Protein AF-A0A4V2ABH5-F1 (afdb_monomer_lite)

Structure (mmCIF, N/CA/C/O backbone):
data_AF-A0A4V2ABH5-F1
#
_entry.id   AF-A0A4V2ABH5-F1
#
loop_
_atom_site.group_PDB
_atom_site.id
_atom_site.type_symbol
_atom_site.label_atom_id
_atom_site.label_alt_id
_atom_site.label_comp_id
_atom_site.label_asym_id
_atom_site.label_entity_id
_atom_site.label_seq_id
_atom_site.pdbx_PDB_ins_code
_atom_site.Cartn_x
_atom_site.Cartn_y
_atom_site.Cartn_z
_atom_site.occupancy
_atom_site.B_iso_or_equiv
_atom_site.auth_seq_id
_atom_site.auth_comp_id
_atom_site.auth_asym_id
_atom_site.auth_atom_id
_atom_site.pdbx_PDB_model_num
ATOM 1 N N . MET A 1 1 ? 41.047 -6.652 46.663 1.00 41.50 1 MET A N 1
ATOM 2 C CA . MET A 1 1 ? 40.144 -7.483 45.840 1.00 41.50 1 MET A CA 1
ATOM 3 C C . MET A 1 1 ? 39.268 -6.539 45.040 1.00 41.50 1 MET A C 1
ATOM 5 O O . MET A 1 1 ? 38.632 -5.677 45.630 1.00 41.50 1 MET A O 1
ATOM 9 N N . ALA A 1 2 ? 39.381 -6.611 43.718 1.00 43.19 2 ALA A N 1
ATOM 10 C CA . ALA A 1 2 ? 38.726 -5.725 42.766 1.00 43.19 2 ALA A CA 1
ATOM 11 C C . ALA A 1 2 ? 37.363 -6.298 42.366 1.00 43.19 2 ALA A C 1
ATOM 13 O O . ALA A 1 2 ? 37.270 -7.494 42.096 1.00 43.19 2 ALA A O 1
ATOM 14 N N . THR A 1 3 ? 36.343 -5.446 42.264 1.00 50.50 3 THR A N 1
ATOM 15 C CA . THR A 1 3 ? 35.094 -5.802 41.578 1.00 50.50 3 THR A CA 1
ATOM 16 C C . THR A 1 3 ? 34.633 -4.604 40.761 1.00 50.50 3 THR A C 1
ATOM 18 O O . THR A 1 3 ? 34.037 -3.660 41.274 1.00 50.50 3 THR A O 1
ATOM 21 N N . SER A 1 4 ? 34.992 -4.628 39.480 1.00 47.50 4 SER A N 1
ATOM 22 C CA . SER A 1 4 ? 34.529 -3.702 38.453 1.00 47.50 4 SER A CA 1
ATOM 23 C C . SER A 1 4 ? 33.096 -4.063 38.062 1.00 47.50 4 SER A C 1
ATOM 25 O O . SER A 1 4 ? 32.851 -5.162 37.570 1.00 47.50 4 SER A O 1
ATOM 27 N N . ILE A 1 5 ? 32.151 -3.143 38.255 1.00 58.81 5 ILE A N 1
ATOM 28 C CA . ILE A 1 5 ? 30.788 -3.263 37.727 1.00 58.81 5 ILE A CA 1
ATOM 29 C C . ILE A 1 5 ? 30.754 -2.539 36.376 1.00 58.81 5 ILE A C 1
ATOM 31 O O . ILE A 1 5 ? 30.756 -1.312 36.308 1.00 58.81 5 ILE A O 1
ATOM 35 N N . LEU A 1 6 ? 30.761 -3.318 35.293 1.00 52.69 6 LEU A N 1
ATOM 36 C CA . LEU A 1 6 ? 30.513 -2.864 33.924 1.00 52.69 6 LEU A CA 1
ATOM 37 C C . LEU A 1 6 ? 28.999 -2.715 33.718 1.00 52.69 6 LEU A C 1
ATOM 39 O O . LEU A 1 6 ? 28.302 -3.695 33.469 1.00 52.69 6 LEU A O 1
ATOM 43 N N . LEU A 1 7 ? 28.484 -1.488 33.805 1.00 57.12 7 LEU A N 1
ATOM 44 C CA . LEU A 1 7 ? 27.141 -1.157 33.325 1.00 57.12 7 LEU A CA 1
ATOM 45 C C . LEU A 1 7 ? 27.229 -0.791 31.839 1.00 57.12 7 LEU A C 1
ATOM 47 O O . LEU A 1 7 ? 27.512 0.349 31.478 1.00 57.12 7 LEU A O 1
ATOM 51 N N . LEU A 1 8 ? 26.985 -1.775 30.970 1.00 53.16 8 LEU A N 1
ATOM 52 C CA . LEU A 1 8 ? 26.671 -1.527 29.564 1.00 53.16 8 LEU A CA 1
ATOM 53 C C . LEU A 1 8 ? 25.242 -0.976 29.460 1.00 53.16 8 LEU A C 1
ATOM 55 O O . LEU A 1 8 ? 24.281 -1.729 29.321 1.00 53.16 8 LEU A O 1
ATOM 59 N N . ALA A 1 9 ? 25.099 0.347 29.498 1.00 62.03 9 ALA A N 1
ATOM 60 C CA . ALA A 1 9 ? 23.898 1.015 29.012 1.00 62.03 9 ALA A CA 1
ATOM 61 C C . ALA A 1 9 ? 24.063 1.277 27.507 1.00 62.03 9 ALA A C 1
ATOM 63 O O . ALA A 1 9 ? 24.641 2.276 27.083 1.00 62.03 9 ALA A O 1
ATOM 64 N N . GLY A 1 10 ? 23.589 0.338 26.688 1.00 46.47 10 GLY A N 1
ATOM 65 C CA . GLY A 1 10 ? 23.446 0.545 25.252 1.00 46.47 10 GLY A CA 1
ATOM 66 C C . GLY A 1 10 ? 22.292 1.504 24.976 1.00 46.47 10 GLY A C 1
ATOM 67 O O . GLY A 1 10 ? 21.137 1.086 24.953 1.00 46.47 10 GLY A O 1
ATOM 68 N N . CYS A 1 11 ? 22.590 2.780 24.733 1.00 57.88 11 CYS A N 1
ATOM 69 C CA . CYS A 1 11 ? 21.640 3.674 24.079 1.00 57.88 11 CYS A CA 1
ATOM 70 C C . CYS A 1 11 ? 21.521 3.242 22.616 1.00 57.88 11 CYS A C 1
ATOM 72 O O . CYS A 1 11 ? 22.323 3.612 21.760 1.00 57.88 11 CYS A O 1
ATOM 74 N N . GLN A 1 12 ? 20.529 2.391 22.362 1.00 50.00 12 GLN A N 1
ATOM 75 C CA . GLN A 1 12 ? 20.084 2.023 21.028 1.00 50.00 12 GLN A CA 1
ATOM 76 C C . GLN A 1 12 ? 19.768 3.309 20.262 1.00 50.00 12 GLN A C 1
ATOM 78 O O . GLN A 1 12 ? 18.974 4.140 20.700 1.00 50.00 12 GLN A O 1
ATOM 83 N N . HIS A 1 13 ? 20.444 3.455 19.130 1.00 45.56 13 HIS A N 1
ATOM 84 C CA . HIS A 1 13 ? 20.274 4.489 18.126 1.00 45.56 13 HIS A CA 1
ATOM 85 C C . HIS A 1 13 ? 18.781 4.650 17.783 1.00 45.56 13 HIS A C 1
ATOM 87 O O . HIS A 1 13 ? 18.236 3.924 16.952 1.00 45.56 13 HIS A O 1
ATOM 93 N N . ILE A 1 14 ? 18.098 5.612 18.404 1.00 49.91 14 ILE A N 1
ATOM 94 C CA . ILE A 1 14 ? 16.804 6.073 17.908 1.00 49.91 14 ILE A CA 1
ATOM 95 C C . ILE A 1 14 ? 17.136 6.880 16.654 1.00 49.91 14 ILE A C 1
ATOM 97 O O . ILE A 1 14 ? 17.452 8.064 16.727 1.00 49.91 14 ILE A O 1
ATOM 101 N N . SER A 1 15 ? 17.132 6.226 15.490 1.00 44.00 15 SER A N 1
ATOM 102 C CA . SER A 1 15 ? 17.014 6.947 14.226 1.00 44.00 15 SER A CA 1
ATOM 103 C C . SER A 1 15 ? 15.616 7.545 14.194 1.00 44.00 15 SER A C 1
ATOM 105 O O . SER A 1 15 ? 14.673 6.942 13.685 1.00 44.00 15 SER A O 1
ATOM 107 N N . THR A 1 16 ? 15.467 8.746 14.744 1.00 48.97 16 THR A N 1
ATOM 108 C CA . THR A 1 16 ? 14.417 9.645 14.296 1.00 48.97 16 THR A CA 1
ATOM 109 C C . THR A 1 16 ? 14.758 9.988 12.851 1.00 48.97 16 THR A C 1
ATOM 111 O O . THR A 1 16 ? 15.432 10.970 12.556 1.00 48.97 16 THR A O 1
ATOM 114 N N . ARG A 1 17 ? 14.314 9.143 11.912 1.00 43.50 17 ARG A N 1
ATOM 115 C CA . ARG A 1 17 ? 14.115 9.577 10.531 1.00 43.50 17 ARG A CA 1
ATOM 116 C C . ARG A 1 17 ? 13.013 10.630 10.620 1.00 43.50 17 ARG A C 1
ATOM 118 O O . ARG A 1 17 ? 11.829 10.334 10.497 1.00 43.50 17 ARG A O 1
ATOM 125 N N . THR A 1 18 ? 13.399 11.857 10.950 1.00 47.91 18 THR A N 1
ATOM 126 C CA . THR A 1 18 ? 12.578 13.029 10.717 1.00 47.91 18 THR A CA 1
ATOM 127 C C . THR A 1 18 ? 12.469 13.104 9.207 1.00 47.91 18 THR A C 1
ATOM 129 O O . THR A 1 18 ? 13.369 13.558 8.504 1.00 47.91 18 THR A O 1
ATOM 132 N N . LEU A 1 19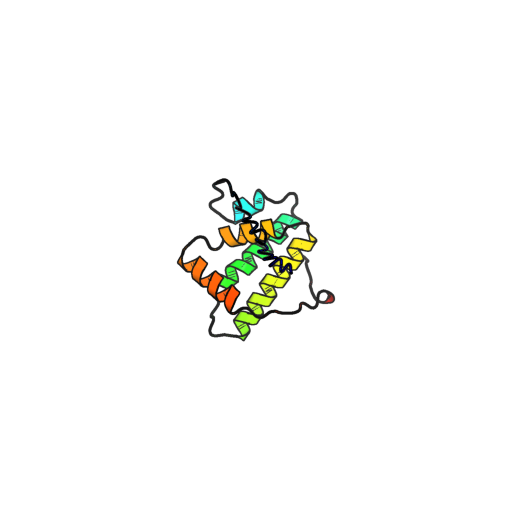 ? 11.394 12.520 8.683 1.00 46.56 19 LEU A N 1
ATOM 133 C CA . LEU A 1 19 ? 10.974 12.747 7.315 1.00 46.56 19 LEU A CA 1
ATOM 134 C C . LEU A 1 19 ? 10.640 14.239 7.231 1.00 46.56 19 LEU A C 1
ATOM 136 O O . LEU A 1 19 ? 9.513 14.652 7.490 1.00 46.56 19 LEU A O 1
ATOM 140 N N . ASN A 1 20 ? 11.658 15.051 6.947 1.00 36.50 20 ASN A N 1
ATOM 141 C CA . ASN A 1 20 ? 11.509 16.436 6.538 1.00 36.50 20 ASN A CA 1
ATOM 142 C C . ASN A 1 20 ? 10.857 16.407 5.157 1.00 36.50 20 ASN A C 1
ATOM 144 O O . ASN A 1 20 ? 11.519 16.505 4.126 1.00 36.50 20 ASN A O 1
ATOM 148 N N . PHE A 1 21 ? 9.542 16.219 5.138 1.00 48.50 21 PHE A N 1
ATOM 149 C CA . PHE A 1 21 ? 8.746 16.634 4.005 1.00 48.50 21 PHE A CA 1
ATOM 150 C C . PHE A 1 21 ? 8.716 18.155 4.064 1.00 48.50 21 PHE A C 1
ATOM 152 O O . PHE A 1 21 ? 7.962 18.748 4.832 1.00 48.50 21 PHE A O 1
ATOM 159 N N . THR A 1 22 ? 9.582 18.786 3.275 1.00 42.78 22 THR A N 1
ATOM 160 C CA . THR A 1 22 ? 9.359 20.155 2.822 1.00 42.78 22 THR A CA 1
ATOM 161 C C . THR A 1 22 ? 7.902 20.260 2.383 1.00 42.78 22 THR A C 1
ATOM 163 O O . THR A 1 22 ? 7.410 19.393 1.658 1.00 42.78 22 THR A O 1
ATOM 166 N N . GLU A 1 23 ? 7.206 21.288 2.867 1.00 40.91 23 GLU A N 1
ATOM 167 C CA . GLU A 1 23 ? 5.802 21.596 2.585 1.00 40.91 23 GLU A CA 1
ATOM 168 C C . GLU A 1 23 ? 5.599 21.925 1.095 1.00 40.91 23 GLU A C 1
ATOM 170 O O . GLU A 1 23 ? 5.278 23.046 0.709 1.00 40.91 23 GLU A O 1
ATOM 175 N N . GLN A 1 24 ? 5.808 20.956 0.206 1.00 42.47 24 GLN A N 1
ATOM 176 C CA . GLN A 1 24 ? 5.450 21.107 -1.187 1.00 42.47 24 GLN A CA 1
ATOM 177 C C . GLN A 1 24 ? 3.946 20.891 -1.282 1.00 42.47 24 GLN A C 1
ATOM 179 O O . GLN A 1 24 ? 3.435 19.789 -1.067 1.00 42.47 24 GLN A O 1
ATOM 184 N N . SER A 1 25 ? 3.252 21.987 -1.579 1.00 46.66 25 SER A N 1
ATOM 185 C CA . SER A 1 25 ? 1.805 22.177 -1.706 1.00 46.66 25 SER A CA 1
ATOM 186 C C . SER A 1 25 ? 1.137 21.329 -2.803 1.00 46.66 25 SER A C 1
ATOM 188 O O . SER A 1 25 ? 0.292 21.790 -3.567 1.00 46.66 25 SER A O 1
ATOM 190 N N . SER A 1 26 ? 1.441 20.036 -2.868 1.00 46.56 26 SER A N 1
ATOM 191 C CA . SER A 1 26 ? 0.645 19.049 -3.588 1.00 46.56 26 SER A CA 1
ATOM 192 C C . SER A 1 26 ? -0.589 18.716 -2.737 1.00 46.56 26 SER A C 1
ATOM 194 O O . SER A 1 26 ? -0.654 17.749 -1.975 1.00 46.56 26 SER A O 1
ATOM 196 N N . SER A 1 27 ? -1.595 19.592 -2.796 1.00 65.12 27 SER A N 1
ATOM 197 C CA . SER A 1 27 ? -2.819 19.449 -1.994 1.00 65.12 27 SER A CA 1
ATOM 198 C C . SER A 1 27 ? -3.534 18.114 -2.262 1.00 65.12 27 SER A C 1
ATOM 200 O O . SER A 1 27 ? -4.041 17.499 -1.319 1.00 65.12 27 SER A O 1
ATOM 202 N N . SER A 1 28 ? -3.479 17.620 -3.507 1.00 87.62 28 SER A N 1
ATOM 203 C CA . SER A 1 28 ? -4.077 16.356 -3.952 1.00 87.62 28 SER A CA 1
ATOM 204 C C . SER A 1 28 ? -3.045 15.225 -4.132 1.00 87.62 28 SER A C 1
ATOM 206 O O . SER A 1 28 ? -2.032 15.436 -4.807 1.00 87.62 28 SER A O 1
ATOM 208 N N . PRO A 1 29 ? -3.338 13.996 -3.652 1.00 93.12 29 PRO A N 1
ATOM 209 C CA . PRO A 1 29 ? -2.538 12.797 -3.925 1.00 93.12 29 PRO A CA 1
ATOM 210 C C . PRO A 1 29 ? -2.234 12.576 -5.416 1.00 93.12 29 PRO A C 1
ATOM 212 O O . PRO A 1 29 ? -1.155 12.111 -5.760 1.00 93.12 29 PRO A O 1
ATOM 215 N N . LEU A 1 30 ? -3.147 12.944 -6.323 1.00 94.75 30 LEU A N 1
ATOM 216 C CA . LEU A 1 30 ? -2.963 12.739 -7.768 1.00 94.75 30 LEU A CA 1
ATOM 217 C C . LEU A 1 30 ? -1.882 13.648 -8.373 1.00 94.75 30 LEU A C 1
ATOM 219 O O . LEU A 1 30 ? -1.134 13.221 -9.259 1.00 94.75 30 LEU A O 1
ATOM 223 N N . ASN A 1 31 ? -1.779 14.884 -7.876 1.00 94.94 31 ASN A N 1
ATOM 224 C CA . ASN A 1 31 ? -0.727 15.809 -8.292 1.00 94.94 31 ASN A CA 1
ATOM 225 C C . ASN A 1 31 ? 0.628 15.323 -7.782 1.00 94.94 31 ASN A C 1
ATOM 227 O O . ASN A 1 31 ? 1.582 15.272 -8.554 1.00 94.94 31 ASN A O 1
ATOM 231 N N . TRP A 1 32 ? 0.685 14.890 -6.518 1.00 96.00 32 TRP A N 1
ATOM 232 C CA . TRP A 1 32 ? 1.900 14.326 -5.937 1.00 96.00 32 TRP A CA 1
ATOM 233 C C . TRP A 1 32 ? 2.398 13.108 -6.723 1.00 96.00 32 TRP A C 1
ATOM 235 O O . TRP A 1 32 ? 3.569 13.068 -7.090 1.00 96.00 32 TRP A O 1
ATOM 245 N N . ILE A 1 33 ? 1.503 12.170 -7.070 1.00 96.69 33 ILE A N 1
ATOM 246 C CA . ILE A 1 33 ? 1.841 10.996 -7.893 1.00 96.69 33 ILE A CA 1
ATOM 247 C C . ILE A 1 33 ? 2.483 11.427 -9.210 1.00 96.69 33 ILE A C 1
ATOM 249 O O . ILE A 1 33 ? 3.521 10.899 -9.582 1.00 96.69 33 ILE A O 1
ATOM 253 N N . SER A 1 34 ? 1.898 12.404 -9.904 1.00 94.75 34 SER A N 1
ATOM 254 C CA . SER A 1 34 ? 2.425 12.849 -11.199 1.00 94.75 34 SER A CA 1
ATOM 255 C C . SER A 1 34 ? 3.813 13.496 -11.088 1.00 94.75 34 SER A C 1
ATOM 257 O O . SER A 1 34 ? 4.592 13.397 -12.028 1.00 94.75 34 SER A O 1
ATOM 259 N N . GLN A 1 35 ? 4.133 14.125 -9.952 1.00 94.69 35 GLN A N 1
ATOM 260 C CA . GLN A 1 35 ? 5.439 14.745 -9.684 1.00 94.69 35 GLN A CA 1
ATOM 261 C C . GLN A 1 35 ? 6.516 13.741 -9.241 1.00 94.69 35 GLN A C 1
ATOM 263 O O . GLN A 1 35 ? 7.700 14.021 -9.385 1.00 94.69 35 GLN A O 1
ATOM 268 N N . HIS A 1 36 ? 6.121 12.582 -8.705 1.00 94.56 36 HIS A N 1
ATOM 269 C CA . HIS A 1 36 ? 7.029 11.611 -8.080 1.00 94.56 36 HIS A CA 1
ATOM 270 C C . HIS A 1 36 ? 7.189 10.320 -8.895 1.00 94.56 36 HIS A C 1
ATOM 272 O O . HIS A 1 36 ? 7.580 9.286 -8.356 1.00 94.56 36 HIS A O 1
ATOM 278 N N . THR A 1 37 ? 6.892 10.362 -10.194 1.00 95.25 37 THR A N 1
ATOM 279 C CA . THR A 1 37 ? 7.053 9.222 -11.109 1.00 95.25 37 THR A CA 1
ATOM 280 C C . THR A 1 37 ? 7.769 9.646 -12.374 1.00 95.25 37 THR A C 1
ATOM 282 O O . THR A 1 37 ? 7.426 10.678 -12.944 1.00 95.25 37 THR A O 1
ATOM 285 N N . SER A 1 38 ? 8.708 8.829 -12.846 1.00 94.06 38 SER A N 1
ATOM 286 C CA . SER A 1 38 ? 9.460 9.081 -14.081 1.00 94.06 38 SER A CA 1
ATOM 287 C C . SER A 1 38 ? 8.898 8.342 -15.299 1.00 94.06 38 SER A C 1
ATOM 289 O O . SER A 1 38 ? 9.290 8.631 -16.426 1.00 94.06 38 SER A O 1
ATOM 291 N N . SER A 1 39 ? 7.971 7.399 -15.100 1.00 95.94 39 SER A N 1
ATOM 292 C CA . SER A 1 39 ? 7.367 6.612 -16.179 1.00 95.94 39 SER A CA 1
ATOM 293 C C . SER A 1 39 ? 5.857 6.444 -16.020 1.00 95.94 39 SER A C 1
ATOM 295 O O . SER A 1 39 ? 5.301 6.521 -14.920 1.00 95.94 39 SER A O 1
ATOM 297 N N . ALA A 1 40 ? 5.179 6.146 -17.133 1.00 95.38 40 ALA A N 1
ATOM 298 C CA . ALA A 1 40 ? 3.757 5.802 -17.121 1.00 95.38 40 ALA A CA 1
ATOM 299 C C . ALA A 1 40 ? 3.475 4.579 -16.231 1.00 95.38 40 ALA A C 1
ATOM 301 O O . ALA A 1 40 ? 2.471 4.557 -15.521 1.00 95.38 40 ALA A O 1
ATOM 302 N N . GLN A 1 41 ? 4.388 3.605 -16.211 1.00 95.25 41 GLN A N 1
ATOM 303 C CA . GLN A 1 41 ? 4.270 2.404 -15.388 1.00 95.25 41 GLN A CA 1
ATOM 304 C C . GLN A 1 41 ? 4.291 2.738 -13.891 1.00 95.25 41 GLN A C 1
ATOM 306 O O . GLN A 1 41 ? 3.406 2.315 -13.149 1.00 95.25 41 GLN A O 1
ATOM 311 N N . GLN A 1 42 ? 5.239 3.571 -13.452 1.00 96.31 42 GLN A N 1
ATOM 312 C CA . GLN A 1 42 ? 5.310 4.050 -12.069 1.00 96.31 42 GLN A CA 1
ATOM 313 C C . GLN A 1 42 ? 4.068 4.858 -11.675 1.00 96.31 42 GLN A C 1
ATOM 315 O O . GLN A 1 42 ? 3.524 4.682 -10.582 1.00 96.31 42 GLN A O 1
ATOM 320 N N . LYS A 1 43 ? 3.564 5.701 -12.587 1.00 97.19 43 LYS A N 1
ATOM 321 C CA . LYS A 1 43 ? 2.316 6.449 -12.386 1.00 97.19 43 LYS A CA 1
ATOM 322 C C . LYS A 1 43 ? 1.136 5.511 -12.162 1.00 97.19 43 LYS A C 1
ATOM 324 O O . LYS A 1 43 ? 0.408 5.666 -11.181 1.00 97.19 43 LYS A O 1
ATOM 329 N N . LYS A 1 44 ? 0.952 4.515 -13.032 1.00 96.94 44 LYS A N 1
ATOM 330 C CA . LYS A 1 44 ? -0.112 3.514 -12.887 1.00 96.94 44 LYS A CA 1
ATOM 331 C C . LYS A 1 44 ? 0.025 2.713 -11.588 1.00 96.94 44 LYS A C 1
ATOM 333 O O . LYS A 1 44 ? -0.977 2.473 -10.908 1.00 96.94 44 LYS A O 1
ATOM 338 N N . ALA A 1 45 ? 1.251 2.371 -11.201 1.00 97.19 45 ALA A N 1
ATOM 339 C CA . ALA A 1 45 ? 1.530 1.669 -9.958 1.00 97.19 45 ALA A CA 1
ATOM 340 C C . ALA A 1 45 ? 1.121 2.475 -8.716 1.00 97.19 45 ALA A C 1
ATOM 342 O O . ALA A 1 45 ? 0.347 1.985 -7.890 1.00 97.19 45 ALA A O 1
ATOM 343 N N . LEU A 1 46 ? 1.537 3.741 -8.613 1.00 97.69 46 LEU A N 1
ATOM 344 C CA . LEU A 1 46 ? 1.119 4.608 -7.508 1.00 97.69 46 LEU A CA 1
ATOM 345 C C . LEU A 1 46 ? -0.383 4.920 -7.534 1.00 97.69 46 LEU A C 1
ATOM 347 O O . LEU A 1 46 ? -1.002 5.029 -6.477 1.00 97.69 46 LEU A O 1
ATOM 351 N N . LEU A 1 47 ? -1.019 4.994 -8.707 1.00 97.69 47 LEU A N 1
ATOM 352 C CA . LEU A 1 47 ? -2.480 5.095 -8.802 1.00 97.69 47 LEU A CA 1
ATOM 353 C C . LEU A 1 47 ? -3.181 3.834 -8.267 1.00 97.69 47 LEU A C 1
ATOM 355 O O . LEU A 1 47 ? -4.234 3.939 -7.633 1.00 97.69 47 LEU A O 1
ATOM 359 N N . ARG A 1 48 ? -2.622 2.637 -8.488 1.00 97.62 48 ARG A N 1
ATOM 360 C CA . ARG A 1 48 ? -3.123 1.380 -7.899 1.00 97.62 48 ARG A CA 1
ATOM 361 C C . ARG A 1 48 ? -2.968 1.383 -6.376 1.00 97.62 48 ARG A C 1
ATOM 363 O O . ARG A 1 48 ? -3.941 1.061 -5.695 1.00 97.62 48 ARG A O 1
ATOM 370 N N . VAL A 1 49 ? -1.818 1.817 -5.853 1.00 98.31 49 VAL A N 1
ATOM 371 C CA . VAL A 1 49 ? -1.597 2.007 -4.404 1.00 98.31 49 VAL A CA 1
ATOM 372 C C . VAL A 1 49 ? -2.605 3.001 -3.832 1.00 98.31 49 VAL A C 1
ATOM 374 O O . VAL A 1 49 ? -3.309 2.678 -2.879 1.00 98.31 49 VAL A O 1
ATOM 377 N N . ASN A 1 50 ? -2.765 4.168 -4.462 1.00 97.69 50 ASN A N 1
ATOM 378 C CA . ASN A 1 50 ? -3.724 5.184 -4.037 1.00 97.69 50 ASN A CA 1
ATOM 379 C C . ASN A 1 50 ? -5.147 4.615 -3.940 1.00 97.69 50 ASN A C 1
ATOM 381 O O . ASN A 1 50 ? -5.805 4.767 -2.914 1.00 97.69 50 ASN A O 1
ATOM 385 N N . ARG A 1 51 ? -5.617 3.910 -4.981 1.00 97.62 51 ARG A N 1
ATOM 386 C CA . ARG A 1 51 ? -6.943 3.267 -4.993 1.00 97.62 51 ARG A CA 1
ATOM 387 C C . ARG A 1 51 ? -7.096 2.232 -3.875 1.00 97.62 51 ARG A C 1
ATOM 389 O O . ARG A 1 51 ? -8.141 2.201 -3.227 1.00 97.62 51 ARG A O 1
ATOM 396 N N . ALA A 1 52 ? -6.078 1.404 -3.635 1.00 97.56 52 ALA A N 1
ATOM 397 C CA . ALA A 1 52 ? -6.098 0.419 -2.554 1.00 97.56 52 ALA A CA 1
ATOM 398 C C . ALA A 1 52 ? -6.171 1.091 -1.171 1.00 97.56 52 ALA A C 1
ATOM 400 O O . ALA A 1 52 ? -6.974 0.681 -0.331 1.00 97.56 52 ALA A O 1
ATOM 401 N N . GLN A 1 53 ? -5.426 2.181 -0.971 1.00 97.62 53 GLN A N 1
ATOM 402 C CA . GLN A 1 53 ? -5.458 2.964 0.262 1.00 97.62 53 GLN A CA 1
ATOM 403 C C . GLN A 1 53 ? -6.809 3.668 0.466 1.00 97.62 53 GLN A C 1
ATOM 405 O O . GLN A 1 53 ? -7.321 3.685 1.583 1.00 97.62 53 GLN A O 1
ATOM 410 N N . GLN A 1 54 ? -7.458 4.183 -0.590 1.00 96.69 54 GLN A N 1
ATOM 411 C CA . GLN A 1 54 ? -8.809 4.755 -0.458 1.00 96.69 54 GLN A CA 1
ATOM 412 C C . GLN A 1 54 ? -9.829 3.728 0.064 1.00 96.69 54 GLN A C 1
ATOM 414 O O . GLN A 1 54 ? -10.730 4.106 0.810 1.00 96.69 54 GLN A O 1
ATOM 419 N N . ARG A 1 55 ? -9.680 2.432 -0.261 1.00 97.75 55 ARG A N 1
ATOM 420 C CA . ARG A 1 55 ? -10.580 1.375 0.245 1.00 97.75 55 ARG A CA 1
ATOM 421 C C . ARG A 1 55 ? -10.507 1.195 1.760 1.00 97.75 55 ARG A C 1
ATOM 423 O O . ARG A 1 55 ? -11.505 0.807 2.353 1.00 97.75 55 ARG A O 1
ATOM 430 N N . ILE A 1 56 ? -9.384 1.538 2.394 1.00 97.94 56 ILE A N 1
ATOM 431 C CA . ILE A 1 56 ? -9.258 1.521 3.861 1.00 97.94 56 ILE A CA 1
ATOM 432 C C . ILE A 1 56 ? -10.246 2.514 4.497 1.00 97.94 56 ILE A C 1
ATOM 434 O O . ILE A 1 56 ? -10.819 2.235 5.543 1.00 97.94 56 ILE A O 1
ATOM 438 N N . LYS A 1 57 ? -10.513 3.658 3.851 1.00 95.31 57 LYS A N 1
ATOM 439 C CA . LYS A 1 57 ? -11.432 4.686 4.378 1.00 95.31 57 LYS A CA 1
ATOM 440 C C . LYS A 1 57 ? -12.895 4.246 4.420 1.00 95.31 57 LYS A C 1
ATOM 442 O O . LYS A 1 57 ? -13.686 4.869 5.119 1.00 95.31 57 LYS A O 1
ATOM 447 N N . GLN A 1 58 ? -13.248 3.232 3.636 1.00 93.38 58 GLN A N 1
ATOM 448 C CA . GLN A 1 58 ? -14.611 2.715 3.474 1.00 93.38 58 GLN A CA 1
ATOM 449 C C . GLN A 1 58 ? -14.809 1.378 4.201 1.00 93.38 58 GLN A C 1
ATOM 451 O O . GLN A 1 58 ? -15.805 0.693 3.978 1.00 93.38 58 GLN A O 1
ATOM 456 N N . LEU A 1 59 ? -13.829 0.972 5.006 1.00 94.25 59 LEU A N 1
ATOM 457 C CA . LEU A 1 59 ? -13.804 -0.333 5.638 1.00 94.25 59 LEU A CA 1
ATOM 458 C C . LEU A 1 59 ? -14.785 -0.381 6.810 1.00 94.25 59 LEU A C 1
ATOM 460 O O . LEU A 1 59 ? -14.745 0.472 7.697 1.00 94.25 59 LEU A O 1
ATOM 464 N N . ASP A 1 60 ? -15.637 -1.400 6.823 1.00 94.44 60 ASP A N 1
ATOM 465 C CA . ASP A 1 60 ? -16.373 -1.807 8.009 1.00 94.44 60 ASP A CA 1
ATOM 466 C C . ASP A 1 60 ? -15.482 -2.746 8.827 1.00 94.44 60 ASP A C 1
ATOM 468 O O . ASP A 1 60 ? -15.242 -3.900 8.465 1.00 94.44 60 ASP A O 1
ATOM 472 N N . PHE A 1 61 ? -14.965 -2.225 9.939 1.00 94.81 61 PHE A N 1
ATOM 473 C CA . PHE A 1 61 ? -14.054 -2.951 10.825 1.00 94.81 61 PHE A CA 1
ATOM 474 C C . PHE A 1 61 ? -14.724 -4.111 11.572 1.00 94.81 61 PHE A C 1
ATOM 476 O O . PHE A 1 61 ? -14.020 -4.916 12.174 1.00 94.81 61 PHE A O 1
ATOM 483 N N . SER A 1 62 ? -16.055 -4.237 11.522 1.00 95.38 62 SER A N 1
ATOM 484 C CA . SER A 1 62 ? -16.754 -5.414 12.049 1.00 95.38 62 SER A CA 1
ATOM 485 C C . SER A 1 62 ? -16.683 -6.623 11.103 1.00 95.38 62 SER A C 1
ATOM 487 O O . SER A 1 62 ? -16.865 -7.764 11.531 1.00 95.38 62 SER A O 1
ATOM 489 N N . SER A 1 63 ? -16.362 -6.405 9.821 1.00 96.69 63 SER A N 1
ATOM 490 C CA . SER A 1 63 ? -16.292 -7.455 8.808 1.00 96.69 63 SER A CA 1
ATOM 491 C C . SER A 1 63 ? -14.865 -7.967 8.611 1.00 96.69 63 SER A C 1
ATOM 493 O O . SER A 1 63 ? -14.090 -7.438 7.810 1.00 96.69 63 SER A O 1
ATOM 495 N N . ASN A 1 64 ? -14.532 -9.082 9.268 1.00 95.31 64 ASN A N 1
ATOM 496 C CA . ASN A 1 64 ? -13.235 -9.755 9.098 1.00 95.31 64 ASN A CA 1
ATOM 497 C C . ASN A 1 64 ? -12.937 -10.115 7.632 1.00 95.31 64 ASN A C 1
ATOM 499 O O . ASN A 1 64 ? -11.794 -10.030 7.181 1.00 95.31 64 ASN A O 1
ATOM 503 N N . ALA A 1 65 ? -13.966 -10.486 6.865 1.00 96.25 65 ALA A N 1
ATOM 504 C CA . ALA A 1 65 ? -13.825 -10.796 5.445 1.00 96.25 65 ALA A CA 1
ATOM 505 C C . ALA A 1 65 ? -13.458 -9.551 4.622 1.00 96.25 65 ALA A C 1
ATOM 507 O O . A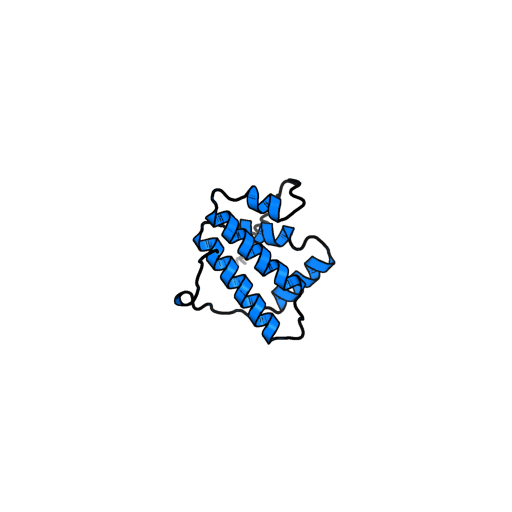LA A 1 65 ? -12.586 -9.617 3.748 1.00 96.25 65 ALA A O 1
ATOM 508 N N . GLN A 1 66 ? -14.091 -8.405 4.903 1.00 97.06 66 GLN A N 1
ATOM 509 C CA . GLN A 1 66 ? -13.753 -7.152 4.233 1.00 97.06 66 GLN A CA 1
ATOM 510 C C . GLN A 1 66 ? -12.356 -6.676 4.633 1.00 97.06 66 GLN A C 1
ATOM 512 O O . GLN A 1 66 ? -11.582 -6.296 3.752 1.00 97.06 66 GLN A O 1
ATOM 517 N N . LEU A 1 67 ? -12.014 -6.769 5.923 1.00 97.81 67 LEU A N 1
ATOM 518 C CA . LEU A 1 67 ? -10.688 -6.447 6.437 1.00 97.81 67 LEU A CA 1
ATOM 519 C C . LEU A 1 67 ? -9.611 -7.255 5.715 1.00 97.81 67 LEU A C 1
ATOM 521 O O . LEU A 1 67 ? -8.754 -6.671 5.058 1.00 97.81 67 LEU A O 1
ATOM 525 N N . PHE A 1 68 ? -9.723 -8.586 5.707 1.00 97.56 68 PHE A N 1
ATOM 526 C CA . PHE A 1 68 ? -8.788 -9.457 4.996 1.00 97.56 68 PHE A CA 1
ATOM 527 C C . PHE A 1 68 ? -8.663 -9.091 3.509 1.00 97.56 68 PHE A C 1
ATOM 529 O O . PHE A 1 68 ? -7.555 -8.989 2.977 1.00 97.56 68 PHE A O 1
ATOM 536 N N . LYS A 1 69 ? -9.791 -8.859 2.823 1.00 97.00 69 LYS A N 1
ATOM 537 C CA . LYS A 1 69 ? -9.807 -8.510 1.396 1.00 97.00 69 LYS A CA 1
ATOM 538 C C . LYS A 1 69 ? -9.085 -7.190 1.123 1.00 97.00 69 LYS A C 1
ATOM 540 O O . LYS A 1 69 ? -8.280 -7.128 0.194 1.00 97.00 69 LYS A O 1
ATOM 545 N N . VAL A 1 70 ? -9.356 -6.146 1.904 1.00 97.88 70 VAL A N 1
ATOM 546 C CA . VAL A 1 70 ? -8.713 -4.833 1.736 1.00 97.88 70 VAL A CA 1
ATOM 547 C C . VAL A 1 70 ? -7.237 -4.894 2.121 1.00 97.88 70 VAL A C 1
ATOM 549 O O . VAL A 1 70 ? -6.410 -4.329 1.401 1.00 97.88 70 VAL A O 1
ATOM 552 N N . THR A 1 71 ? -6.882 -5.635 3.173 1.00 98.19 71 THR A N 1
ATOM 553 C CA . THR A 1 71 ? -5.485 -5.857 3.559 1.00 98.19 71 THR A CA 1
ATOM 554 C C . THR A 1 71 ? -4.712 -6.563 2.453 1.00 98.19 71 THR A C 1
ATOM 556 O O . THR A 1 71 ? -3.674 -6.060 2.020 1.00 98.19 71 THR A O 1
ATOM 559 N N . LYS A 1 72 ? -5.250 -7.658 1.897 1.00 97.38 72 LYS A N 1
ATOM 560 C CA . LYS A 1 72 ? -4.632 -8.360 0.763 1.00 97.38 72 LYS A CA 1
ATOM 561 C C . LYS A 1 72 ? -4.438 -7.428 -0.433 1.00 97.38 72 LYS A C 1
ATOM 563 O O . LYS A 1 72 ? -3.374 -7.418 -1.041 1.00 97.38 72 LYS A O 1
ATOM 568 N N . GLN A 1 73 ? -5.444 -6.617 -0.762 1.00 96.69 73 GLN A N 1
ATOM 569 C CA . GLN A 1 73 ? -5.369 -5.675 -1.882 1.00 96.69 73 GLN A CA 1
ATOM 570 C C . GLN A 1 73 ? -4.292 -4.604 -1.692 1.00 96.69 73 GLN A C 1
ATOM 572 O O . GLN A 1 73 ? -3.581 -4.300 -2.648 1.00 96.69 73 GLN A O 1
ATOM 577 N N . ASN A 1 74 ? -4.153 -4.052 -0.485 1.00 97.94 74 ASN A N 1
ATOM 578 C CA . ASN A 1 74 ? -3.108 -3.075 -0.179 1.00 97.94 74 ASN A CA 1
ATOM 579 C C . ASN A 1 74 ? -1.716 -3.703 -0.253 1.00 97.94 74 ASN A C 1
ATOM 581 O O . ASN A 1 74 ? -0.828 -3.135 -0.881 1.00 97.94 74 ASN A O 1
ATOM 585 N N . GLN A 1 75 ? -1.534 -4.899 0.307 1.00 97.06 75 GLN A N 1
ATOM 586 C CA . GLN A 1 75 ? -0.249 -5.596 0.235 1.00 97.06 75 GLN A CA 1
ATOM 587 C C . GLN A 1 75 ? 0.143 -5.942 -1.208 1.00 97.06 75 GLN A C 1
ATOM 589 O O . GLN A 1 75 ? 1.283 -5.709 -1.599 1.00 97.06 75 GLN A O 1
ATOM 594 N N . VAL A 1 76 ? -0.804 -6.423 -2.023 1.00 97.31 76 VAL A N 1
ATOM 595 C CA . VAL A 1 76 ? -0.573 -6.679 -3.455 1.00 97.31 76 VAL A CA 1
ATOM 596 C C . VAL A 1 76 ? -0.242 -5.385 -4.202 1.00 97.31 76 VAL A C 1
ATOM 598 O O . VAL A 1 76 ? 0.678 -5.373 -5.014 1.00 97.31 76 VAL A O 1
ATOM 601 N N . ALA A 1 77 ? -0.959 -4.287 -3.943 1.00 97.81 77 ALA A N 1
ATOM 602 C CA . ALA A 1 77 ? -0.682 -3.007 -4.593 1.00 97.81 77 ALA A CA 1
ATOM 603 C C . ALA A 1 77 ? 0.719 -2.479 -4.246 1.00 97.81 77 ALA A C 1
ATOM 605 O O . ALA A 1 77 ? 1.433 -2.035 -5.144 1.00 97.81 77 ALA A O 1
ATOM 606 N N . ASN A 1 78 ? 1.123 -2.582 -2.977 1.00 97.62 78 ASN A N 1
ATOM 607 C CA . ASN A 1 78 ? 2.457 -2.193 -2.522 1.00 97.62 78 ASN A CA 1
ATOM 608 C C . ASN A 1 78 ? 3.539 -3.064 -3.166 1.00 97.62 78 ASN A C 1
ATOM 610 O O . ASN A 1 78 ? 4.494 -2.525 -3.720 1.00 97.62 78 ASN A O 1
ATOM 614 N N . TYR A 1 79 ? 3.357 -4.389 -3.163 1.00 96.81 79 TYR A N 1
ATOM 615 C CA . TYR A 1 79 ? 4.266 -5.319 -3.833 1.00 96.81 79 TYR A CA 1
ATOM 616 C C . TYR A 1 79 ? 4.444 -4.951 -5.310 1.00 96.81 79 TYR A C 1
ATOM 618 O O . TYR A 1 79 ? 5.565 -4.720 -5.755 1.00 96.81 79 TYR A O 1
ATOM 626 N N . CYS A 1 80 ? 3.344 -4.800 -6.054 1.00 96.44 80 CYS A N 1
ATOM 627 C CA . CYS A 1 80 ? 3.411 -4.460 -7.472 1.00 96.44 80 CYS A CA 1
ATOM 628 C C . CYS A 1 80 ? 4.086 -3.110 -7.717 1.00 96.44 80 CYS A C 1
ATOM 630 O O . CYS A 1 80 ? 4.888 -2.994 -8.640 1.00 96.44 80 CYS A O 1
ATOM 632 N N . ALA A 1 81 ? 3.830 -2.098 -6.885 1.00 97.75 81 ALA A N 1
ATOM 633 C CA . ALA A 1 81 ? 4.524 -0.823 -7.018 1.00 97.75 81 ALA A CA 1
ATOM 634 C C . ALA A 1 81 ? 6.038 -0.970 -6.846 1.00 97.75 81 ALA A C 1
ATOM 636 O O . ALA A 1 81 ? 6.794 -0.458 -7.673 1.00 97.75 81 ALA A O 1
ATOM 637 N N . MET A 1 82 ? 6.482 -1.750 -5.862 1.00 96.94 82 MET A N 1
ATOM 638 C CA . MET A 1 82 ? 7.906 -2.000 -5.640 1.00 96.94 82 MET A CA 1
ATOM 639 C C . MET A 1 82 ? 8.581 -2.697 -6.828 1.00 96.94 82 MET A C 1
ATOM 641 O O . MET A 1 82 ? 9.721 -2.368 -7.146 1.00 96.94 82 MET A O 1
ATOM 645 N N . THR A 1 83 ? 7.875 -3.565 -7.566 1.00 95.62 83 THR A N 1
ATOM 646 C CA . THR A 1 83 ? 8.427 -4.177 -8.796 1.00 95.62 83 THR A CA 1
ATOM 647 C C . THR A 1 83 ? 8.700 -3.173 -9.926 1.00 95.62 83 THR A C 1
ATOM 649 O O . THR A 1 83 ? 9.450 -3.473 -10.847 1.00 95.62 83 THR A O 1
ATOM 652 N N . THR A 1 84 ? 8.137 -1.961 -9.848 1.00 95.81 84 THR A N 1
ATOM 653 C CA . THR A 1 84 ? 8.331 -0.877 -10.833 1.00 95.81 84 THR A CA 1
ATOM 654 C C . THR A 1 84 ? 9.367 0.170 -10.402 1.00 95.81 84 THR A C 1
ATOM 656 O O . THR A 1 84 ? 9.502 1.221 -11.036 1.00 95.81 84 THR A O 1
ATOM 659 N N . GLY A 1 85 ? 10.091 -0.092 -9.309 1.00 95.75 85 GLY A N 1
ATOM 660 C CA . GLY A 1 85 ? 11.076 0.831 -8.742 1.00 95.75 85 GLY A CA 1
ATOM 661 C C . GLY A 1 85 ? 10.489 1.919 -7.838 1.00 95.75 85 GLY A C 1
ATOM 662 O O . GLY A 1 85 ? 11.203 2.857 -7.499 1.00 95.75 85 GLY A O 1
ATOM 663 N N . ILE A 1 86 ? 9.216 1.812 -7.435 1.00 97.62 86 ILE A N 1
ATOM 664 C CA . ILE A 1 86 ? 8.649 2.669 -6.384 1.00 97.62 86 ILE A CA 1
ATOM 665 C C . ILE A 1 86 ? 9.183 2.218 -5.024 1.00 97.62 86 ILE A C 1
ATOM 667 O O . ILE A 1 86 ? 9.146 1.033 -4.692 1.00 97.62 86 ILE A O 1
ATOM 671 N N . THR A 1 87 ? 9.647 3.161 -4.211 1.00 97.50 87 THR A N 1
ATOM 672 C CA . THR A 1 87 ? 10.184 2.862 -2.880 1.00 97.50 87 THR A CA 1
ATOM 673 C C . THR A 1 87 ? 9.087 2.773 -1.817 1.00 97.50 87 THR A C 1
ATOM 675 O O . THR A 1 87 ? 7.983 3.301 -1.973 1.00 97.50 87 THR A O 1
ATOM 678 N N . LEU A 1 88 ? 9.409 2.141 -0.684 1.00 96.38 88 LEU A N 1
ATOM 679 C CA . LEU A 1 88 ? 8.544 2.168 0.500 1.00 96.38 88 LEU A CA 1
ATOM 680 C C . LEU A 1 88 ? 8.300 3.603 0.987 1.00 96.38 88 LEU A C 1
ATOM 682 O O . LEU A 1 88 ? 7.160 3.950 1.277 1.00 96.38 88 LEU A O 1
ATOM 686 N N . ASP A 1 89 ? 9.329 4.455 0.964 1.00 96.88 89 ASP A N 1
ATOM 687 C CA . ASP A 1 89 ? 9.217 5.865 1.355 1.00 96.88 89 ASP A CA 1
ATOM 688 C C . ASP A 1 89 ? 8.182 6.618 0.493 1.00 96.88 89 ASP A C 1
ATOM 690 O O . ASP A 1 89 ? 7.406 7.423 1.007 1.00 96.88 89 ASP A O 1
ATOM 694 N N . GLN A 1 90 ? 8.099 6.322 -0.810 1.00 97.31 90 GLN A N 1
ATOM 695 C CA . GLN A 1 90 ? 7.067 6.887 -1.688 1.00 97.31 90 GLN A CA 1
ATOM 696 C C . GLN A 1 90 ? 5.663 6.355 -1.362 1.00 97.31 90 GLN A C 1
ATOM 698 O O . GLN A 1 90 ? 4.691 7.113 -1.388 1.00 97.31 90 GLN A O 1
ATOM 703 N N . ILE A 1 91 ? 5.534 5.064 -1.044 1.00 98.25 91 ILE A N 1
ATOM 704 C CA . ILE A 1 91 ? 4.255 4.464 -0.632 1.00 98.25 91 ILE A CA 1
ATOM 705 C C . ILE A 1 91 ? 3.768 5.087 0.685 1.00 98.25 91 ILE A C 1
ATOM 707 O O . ILE A 1 91 ? 2.578 5.395 0.814 1.00 98.25 91 ILE A O 1
ATOM 711 N N . ASP A 1 92 ? 4.675 5.315 1.636 1.00 96.94 92 ASP A N 1
ATOM 712 C CA . ASP A 1 92 ? 4.375 5.942 2.922 1.00 96.94 92 ASP A CA 1
ATOM 713 C C . ASP A 1 92 ? 4.055 7.434 2.783 1.00 96.94 92 ASP A C 1
ATOM 715 O O . ASP A 1 92 ? 3.103 7.910 3.405 1.00 96.94 92 ASP A O 1
ATOM 719 N N . ALA A 1 93 ? 4.751 8.163 1.906 1.00 96.38 93 ALA A N 1
ATOM 720 C CA . ALA A 1 93 ? 4.401 9.543 1.571 1.00 96.38 93 ALA A CA 1
ATOM 721 C C . ALA A 1 93 ? 2.980 9.633 0.984 1.00 96.38 93 ALA A C 1
ATOM 723 O O . ALA A 1 93 ? 2.163 10.445 1.425 1.00 96.38 93 ALA A O 1
ATOM 724 N N . LEU A 1 94 ? 2.636 8.742 0.047 1.00 97.12 94 LEU A N 1
ATOM 725 C CA . LEU A 1 94 ? 1.288 8.666 -0.517 1.00 97.12 94 LEU A CA 1
ATOM 726 C C . LEU 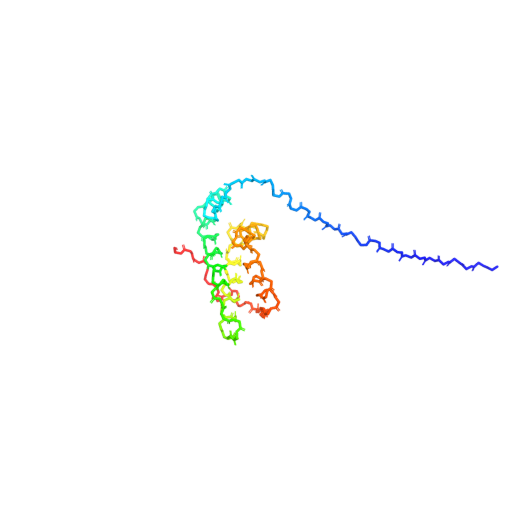A 1 94 ? 0.236 8.304 0.544 1.00 97.12 94 LEU A C 1
ATOM 728 O O . LEU A 1 94 ? -0.853 8.883 0.555 1.00 97.12 94 LEU A O 1
ATOM 732 N N . LYS A 1 95 ? 0.568 7.397 1.472 1.00 97.19 95 LYS A N 1
ATOM 733 C CA . LYS A 1 95 ? -0.281 7.065 2.623 1.00 97.19 95 LYS A CA 1
ATOM 734 C C . LYS A 1 95 ? -0.530 8.310 3.479 1.00 97.19 95 LYS A C 1
ATOM 736 O O . LYS A 1 95 ? -1.683 8.657 3.714 1.00 97.19 95 LYS A O 1
ATOM 741 N N . ALA A 1 96 ? 0.510 9.046 3.863 1.00 95.44 96 ALA A N 1
ATOM 742 C CA . ALA A 1 96 ? 0.371 10.280 4.637 1.00 95.44 96 ALA A CA 1
ATOM 743 C C . ALA A 1 96 ? -0.521 11.319 3.927 1.00 95.44 96 ALA A C 1
ATOM 745 O O . ALA A 1 96 ? -1.404 11.916 4.546 1.00 95.44 96 ALA A O 1
ATOM 746 N N . LEU A 1 97 ? -0.377 11.471 2.606 1.00 95.06 97 LEU A N 1
ATOM 747 C CA . LEU A 1 97 ? -1.231 12.354 1.805 1.00 95.06 97 LEU A CA 1
ATOM 748 C C . LEU A 1 97 ? -2.697 11.906 1.757 1.00 95.06 97 LEU A C 1
ATOM 750 O O . LEU A 1 97 ? -3.594 12.742 1.628 1.00 95.06 97 LEU A O 1
ATOM 754 N N . ASN A 1 98 ? -2.946 10.603 1.853 1.00 95.50 98 ASN A N 1
ATOM 755 C CA . ASN A 1 98 ? -4.283 10.034 1.820 1.00 95.50 98 ASN A CA 1
ATOM 756 C C . ASN A 1 98 ? -5.020 10.120 3.158 1.00 95.50 98 ASN A C 1
ATOM 758 O O . ASN A 1 98 ? -6.251 10.142 3.136 1.00 95.50 98 ASN A O 1
ATOM 762 N N . PHE A 1 99 ? -4.323 10.213 4.291 1.00 96.12 99 PHE A N 1
ATOM 763 C CA . PHE A 1 99 ? -4.930 10.201 5.628 1.00 96.12 99 PHE A CA 1
ATOM 764 C C . PHE A 1 99 ? -4.612 11.468 6.445 1.00 96.12 99 PHE A C 1
ATOM 766 O O . PHE A 1 99 ? -4.263 11.385 7.618 1.00 96.12 99 PHE A O 1
ATOM 773 N N . LYS A 1 100 ? -4.760 12.653 5.832 1.00 91.25 100 LYS A N 1
ATOM 774 C CA . LYS A 1 100 ? -4.378 13.952 6.426 1.00 91.25 100 LYS A CA 1
ATOM 775 C C . LYS A 1 100 ? -5.247 14.400 7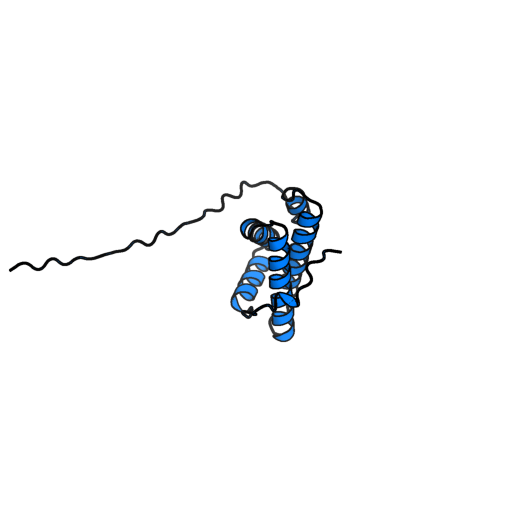.607 1.00 91.25 100 LYS A C 1
ATOM 777 O O . LYS A 1 100 ? -4.764 15.118 8.475 1.00 91.25 100 LYS A O 1
ATOM 782 N N . SER A 1 101 ? -6.539 14.056 7.630 1.00 92.94 101 SER A N 1
ATOM 783 C CA . SER A 1 101 ? -7.434 14.548 8.690 1.00 92.94 101 SER A CA 1
ATOM 784 C C . SER A 1 101 ? -7.348 13.691 9.960 1.00 92.94 101 SER A C 1
ATOM 786 O O . SER A 1 101 ? -7.152 12.479 9.853 1.00 92.94 101 SER A O 1
ATOM 788 N N . PRO A 1 102 ? -7.599 14.247 11.164 1.00 94.62 102 PRO A N 1
ATOM 789 C CA . PRO A 1 102 ? -7.578 13.468 12.407 1.00 94.62 102 PRO A CA 1
ATOM 790 C C . PRO A 1 102 ? -8.499 12.239 12.377 1.00 94.62 102 PRO A C 1
ATOM 792 O O . PRO A 1 102 ? -8.162 11.181 12.903 1.00 94.62 102 PRO A O 1
ATOM 795 N N . ARG A 1 103 ? -9.660 12.347 11.715 1.00 94.94 103 ARG A N 1
ATOM 796 C CA . ARG A 1 103 ? -10.577 11.214 11.512 1.00 94.94 103 ARG A CA 1
ATOM 797 C C . ARG A 1 103 ? -9.949 10.130 10.635 1.00 94.94 103 ARG A C 1
ATOM 799 O O . ARG A 1 103 ? -10.060 8.953 10.958 1.00 94.94 103 ARG A O 1
ATOM 806 N N . GLN A 1 104 ? -9.310 10.514 9.533 1.00 95.00 104 GLN A N 1
ATOM 807 C CA . GLN A 1 104 ? -8.653 9.573 8.627 1.00 95.00 104 GLN A CA 1
ATOM 808 C C . GLN A 1 104 ? -7.437 8.912 9.283 1.00 95.00 104 GLN A C 1
ATOM 810 O O . GLN A 1 104 ? -7.265 7.707 9.134 1.00 95.00 104 GLN A O 1
ATOM 815 N N . ALA A 1 105 ? -6.657 9.660 10.064 1.00 95.06 105 ALA A N 1
ATOM 816 C CA . AL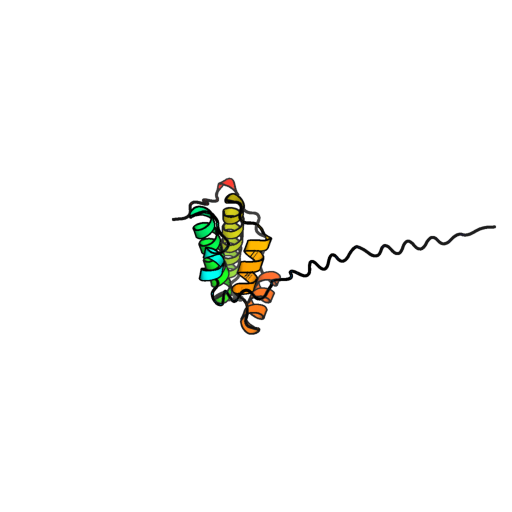A A 1 105 ? -5.547 9.119 10.840 1.00 95.06 105 ALA A CA 1
ATOM 817 C C . ALA A 1 105 ? -6.018 8.047 11.839 1.00 95.06 105 ALA A C 1
ATOM 819 O O . ALA A 1 105 ? -5.407 6.986 11.928 1.00 95.06 105 ALA A O 1
ATOM 820 N N . LYS A 1 106 ? -7.154 8.260 12.523 1.00 96.94 106 LYS A N 1
ATOM 821 C CA . LYS A 1 106 ? -7.760 7.237 13.400 1.00 96.94 106 LYS A CA 1
ATOM 822 C C . LYS A 1 106 ? -8.176 5.975 12.637 1.00 96.94 106 LYS A C 1
ATOM 824 O O . LYS A 1 106 ? -7.945 4.874 13.126 1.00 96.94 106 LYS A O 1
ATOM 829 N N . ILE A 1 107 ? -8.765 6.126 11.447 1.00 97.25 107 ILE A N 1
ATOM 830 C CA . ILE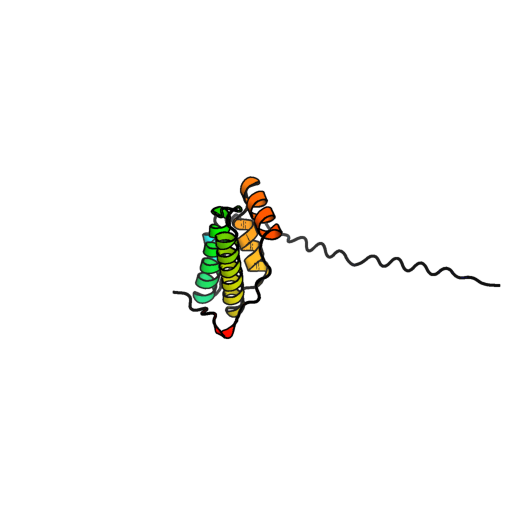 A 1 107 ? -9.121 4.987 10.583 1.00 97.25 107 ILE A CA 1
ATOM 831 C C . ILE A 1 107 ? -7.863 4.207 10.184 1.00 97.25 107 ILE A C 1
ATOM 833 O O . ILE A 1 107 ? -7.853 2.982 10.274 1.00 97.25 107 ILE A O 1
ATOM 837 N N . LEU A 1 108 ? -6.801 4.909 9.774 1.00 97.81 108 LEU A N 1
ATOM 838 C CA . LEU A 1 108 ? -5.540 4.278 9.399 1.00 97.81 108 LEU A CA 1
ATOM 839 C C . LEU A 1 108 ? -4.912 3.530 10.581 1.00 97.81 108 LEU A C 1
ATOM 841 O O . LEU A 1 108 ? -4.548 2.371 10.424 1.00 97.81 108 LEU A O 1
ATOM 845 N N . ALA A 1 109 ? -4.858 4.149 11.762 1.00 97.81 109 ALA A N 1
ATOM 846 C CA . ALA A 1 109 ? -4.315 3.521 12.965 1.00 97.81 109 ALA A CA 1
ATOM 847 C C . ALA A 1 109 ? -5.081 2.243 13.340 1.00 97.81 109 ALA A C 1
ATOM 849 O O . ALA A 1 109 ? -4.472 1.214 13.627 1.00 97.81 109 ALA A O 1
ATOM 850 N N . ARG A 1 110 ? -6.421 2.274 13.274 1.00 97.75 110 ARG A N 1
ATOM 851 C CA . ARG A 1 110 ? -7.246 1.082 13.515 1.00 97.75 110 ARG A CA 1
ATOM 852 C C . ARG A 1 110 ? -6.969 -0.016 12.489 1.00 97.75 110 ARG A C 1
ATOM 854 O O . ARG A 1 110 ? -6.838 -1.178 12.855 1.00 97.75 110 ARG A O 1
ATOM 861 N N . TYR A 1 111 ? -6.847 0.349 11.216 1.00 98.31 111 TYR A N 1
ATOM 862 C CA . TYR A 1 111 ? -6.490 -0.589 10.155 1.00 98.31 111 TYR A CA 1
ATOM 863 C C . TYR A 1 111 ? -5.109 -1.211 10.356 1.00 98.31 111 TYR A C 1
ATOM 865 O O . TYR A 1 111 ? -4.973 -2.417 10.171 1.00 98.31 111 TYR A O 1
ATOM 873 N N . GLU A 1 112 ? -4.101 -0.436 10.749 1.00 96.00 112 GLU A N 1
ATOM 874 C CA . GLU A 1 112 ? -2.753 -0.950 11.018 1.00 96.00 112 GLU A CA 1
ATOM 875 C C . GLU A 1 112 ? -2.724 -1.875 12.247 1.00 96.00 112 GLU A C 1
ATOM 877 O O . GLU A 1 112 ? -1.973 -2.849 12.251 1.00 96.00 112 GLU A O 1
ATOM 882 N N . GLN A 1 113 ? -3.579 -1.623 13.244 1.00 96.94 113 GLN A N 1
ATOM 883 C CA . GLN A 1 113 ? -3.739 -2.483 14.418 1.00 96.94 113 GLN A CA 1
ATOM 884 C C . GLN A 1 113 ? -4.444 -3.811 14.094 1.00 96.94 113 GLN A C 1
ATOM 886 O O . GLN A 1 113 ? -4.005 -4.863 14.557 1.00 96.94 113 GLN A O 1
ATOM 891 N N . ASP A 1 114 ? -5.535 -3.767 13.327 1.00 96.88 114 ASP A N 1
ATOM 892 C CA . ASP A 1 114 ? -6.408 -4.929 13.117 1.00 96.88 114 ASP A CA 1
ATOM 893 C C . ASP A 1 114 ? -6.001 -5.789 11.911 1.00 96.88 114 ASP A C 1
ATOM 895 O O . ASP A 1 114 ? -6.397 -6.952 11.810 1.00 96.88 114 ASP A O 1
ATOM 899 N N . SER A 1 115 ? -5.252 -5.226 10.957 1.00 96.06 115 SER A N 1
ATOM 900 C CA . SER A 1 115 ? -4.946 -5.904 9.696 1.00 96.06 115 SER A CA 1
ATOM 901 C C . SER A 1 115 ? -4.184 -7.216 9.906 1.00 96.06 115 SER A C 1
ATOM 903 O O . SER A 1 115 ? -3.121 -7.225 10.534 1.00 96.06 115 SER A O 1
ATOM 905 N N . PRO A 1 116 ? -4.635 -8.327 9.296 1.00 94.06 116 PRO A N 1
ATOM 906 C CA . PRO A 1 116 ? -3.918 -9.588 9.383 1.00 94.06 116 PRO A CA 1
ATOM 907 C C . PRO A 1 116 ? -2.580 -9.530 8.635 1.00 94.06 116 PRO A C 1
ATOM 909 O O . PRO A 1 116 ? -2.452 -8.945 7.555 1.00 94.06 116 PRO A O 1
ATOM 912 N N . ARG A 1 117 ? -1.577 -10.237 9.163 1.00 91.62 117 ARG A N 1
ATOM 913 C CA . ARG A 1 117 ? -0.333 -10.511 8.434 1.00 91.62 117 ARG A CA 1
ATOM 914 C C . ARG A 1 117 ? -0.575 -11.630 7.423 1.00 91.62 117 ARG A C 1
ATOM 916 O O . ARG A 1 117 ? -0.538 -12.807 7.766 1.00 91.62 117 ARG A O 1
ATOM 923 N N . ILE A 1 118 ? -0.852 -11.259 6.178 1.00 93.06 118 ILE A N 1
ATOM 924 C CA . ILE A 1 118 ? -1.087 -12.206 5.082 1.00 93.06 118 ILE A CA 1
ATOM 925 C C . ILE A 1 118 ? 0.245 -12.537 4.399 1.00 93.06 118 ILE A C 1
ATOM 927 O O . ILE A 1 118 ? 0.969 -11.645 3.962 1.00 93.06 118 ILE A O 1
ATOM 931 N N . LYS A 1 119 ? 0.561 -13.830 4.270 1.00 93.56 119 LYS A N 1
ATOM 932 C CA . LYS A 1 119 ? 1.626 -14.289 3.373 1.00 93.56 119 LYS A CA 1
ATOM 933 C C . LYS A 1 119 ? 1.073 -14.291 1.951 1.00 93.56 119 LYS A C 1
ATOM 935 O O . LYS A 1 119 ? 0.132 -15.024 1.655 1.00 93.56 119 LYS A O 1
ATOM 940 N N . LEU A 1 120 ? 1.624 -13.444 1.090 1.00 91.69 120 LEU A N 1
ATOM 941 C CA . LEU A 1 120 ? 1.232 -13.403 -0.312 1.00 91.69 120 LEU A CA 1
ATOM 942 C C . LEU A 1 120 ? 1.834 -14.595 -1.065 1.00 91.69 120 LEU A C 1
ATOM 944 O O . LEU A 1 120 ? 3.024 -14.878 -0.929 1.00 91.69 120 LEU A O 1
ATOM 948 N N . ASP A 1 121 ? 1.022 -15.256 -1.886 1.00 92.31 121 ASP A N 1
ATOM 949 C CA . ASP A 1 121 ? 1.529 -16.137 -2.936 1.00 92.31 121 ASP A CA 1
ATOM 950 C C . ASP A 1 121 ? 1.951 -15.270 -4.122 1.00 92.31 121 ASP A C 1
ATOM 952 O O . ASP A 1 121 ? 1.116 -14.835 -4.916 1.00 92.31 121 ASP A O 1
ATOM 956 N N . ILE A 1 122 ? 3.244 -14.957 -4.187 1.00 90.00 122 ILE A N 1
ATOM 957 C CA . ILE A 1 122 ? 3.801 -14.042 -5.188 1.00 90.00 122 ILE A CA 1
ATOM 958 C C . ILE A 1 122 ? 3.638 -14.565 -6.617 1.00 90.00 122 ILE A C 1
ATOM 960 O O . ILE A 1 122 ? 3.488 -13.762 -7.531 1.00 90.00 122 ILE A O 1
ATOM 964 N N . ASN A 1 123 ? 3.586 -15.886 -6.805 1.00 91.31 123 ASN A N 1
ATOM 965 C CA . ASN A 1 123 ? 3.441 -16.497 -8.127 1.00 91.31 123 ASN A CA 1
ATOM 966 C C . ASN A 1 123 ? 2.018 -16.329 -8.679 1.00 91.31 123 ASN A C 1
ATOM 968 O O . ASN A 1 123 ? 1.808 -16.395 -9.886 1.00 91.31 123 ASN A O 1
ATOM 972 N N . ALA A 1 124 ? 1.043 -16.089 -7.798 1.00 91.50 124 ALA A N 1
ATOM 973 C CA . ALA A 1 124 ? -0.348 -15.840 -8.155 1.00 91.50 124 ALA A CA 1
ATOM 974 C C . ALA A 1 124 ? -0.677 -14.342 -8.316 1.00 91.50 124 ALA A C 1
ATOM 976 O O . ALA A 1 124 ? -1.833 -13.988 -8.564 1.00 91.50 124 ALA A O 1
ATOM 977 N N . ILE A 1 125 ? 0.294 -13.439 -8.130 1.00 92.38 125 ILE A N 1
ATOM 978 C CA . ILE A 1 125 ? 0.062 -11.998 -8.257 1.00 92.38 125 ILE A CA 1
ATOM 979 C C . ILE A 1 125 ? 0.266 -11.558 -9.703 1.00 92.38 125 ILE A C 1
ATOM 981 O O . ILE A 1 125 ? 1.369 -11.642 -10.231 1.00 92.38 125 ILE A O 1
ATOM 985 N N . ASN A 1 126 ? -0.778 -10.964 -10.291 1.00 90.31 126 ASN A N 1
ATOM 986 C CA . ASN A 1 126 ? -0.636 -10.180 -11.511 1.00 90.31 126 ASN A CA 1
ATOM 987 C C . ASN A 1 126 ? -0.449 -8.678 -11.194 1.00 90.31 126 ASN A C 1
ATOM 989 O O . ASN A 1 126 ? -1.317 -8.017 -10.593 1.00 90.31 126 ASN A O 1
ATOM 993 N N . CYS A 1 127 ? 0.706 -8.151 -11.604 1.00 91.62 127 CYS A N 1
ATOM 994 C CA . CYS A 1 127 ? 1.080 -6.745 -11.491 1.00 91.62 127 CYS A CA 1
ATOM 995 C C . CYS A 1 127 ? 0.858 -5.940 -12.771 1.00 91.62 127 CYS A C 1
ATOM 997 O O . CYS A 1 127 ? 1.290 -4.793 -12.828 1.00 91.62 127 CYS A O 1
ATOM 999 N N . ASP A 1 128 ? 0.123 -6.475 -13.741 1.00 85.19 128 ASP A N 1
ATOM 1000 C CA . ASP A 1 128 ? -0.349 -5.694 -14.873 1.00 85.19 128 ASP A CA 1
ATOM 1001 C C . ASP A 1 128 ? -1.176 -4.506 -14.366 1.00 85.19 128 ASP A C 1
ATOM 1003 O O . ASP A 1 128 ? -2.015 -4.615 -13.457 1.00 85.19 128 ASP A O 1
ATOM 1007 N N . PHE A 1 129 ? -0.856 -3.329 -14.896 1.00 73.88 129 PHE A N 1
ATOM 1008 C CA . PHE A 1 129 ? -1.576 -2.104 -14.603 1.00 73.88 129 PHE A CA 1
ATOM 1009 C C . PHE A 1 129 ? -2.311 -1.683 -15.874 1.00 73.88 129 PHE A C 1
ATOM 1011 O O . PHE A 1 129 ? -1.737 -1.014 -16.740 1.00 73.88 129 PHE A O 1
ATOM 1018 N N . ASP A 1 130 ? -3.572 -2.097 -15.972 1.00 58.75 130 ASP A N 1
ATOM 1019 C CA . ASP A 1 130 ? -4.513 -1.605 -16.983 1.00 58.75 130 ASP A CA 1
ATOM 1020 C C . ASP A 1 130 ? -4.685 -0.081 -16.863 1.00 58.75 130 ASP A C 1
ATOM 1022 O O . ASP A 1 130 ? -4.976 0.417 -15.742 1.00 58.75 130 ASP A O 1
#

Foldseek 3Di:
DDDDDDDPPDPPDPPPPPVPPDCPPPLALLSVLVVPDPDPLLSLLSVQLLVLLVLLVVDDPVDPPSLQVSLLSNVLSVVLSVVVVDDPVNSVVSNCSNQVDPVSVVSVVVSVVSHDDDDDPPVPRDSDRD

pLDDT: mean 85.46, std 19.5, range [36.5, 98.31]

Radius of gyration: 19.43 Å; chains: 1; bounding box: 57×39×63 Å

Sequence (130 aa):
MATSILLLAGCQHISTRTLNFTEQSSSSPLNWISQHTSSAQQKKALLRVNRAQQRIKQLDFSSNAQLFKVTKQNQVANYCAMTTGITLDQIDALKALNFKSPRQAKILARYEQDSPRIKLDINAINCDFD

Secondary structure (DSSP, 8-state):
---------------------------SHHHHHHHS-SSHHHHHHHHHHHHHHHHHTT--TT-HHHHHHHHHHHHHHHHHHHHTT--HHHHHHHHHHH--SHHHHHHHHHHHHH-------GGG------